Protein AF-A0AAV6HCG3-F1 (afdb_monomer_lite)

Sequence (173 aa):
MLRCLIKDFETRPSVTHLLEHPFIKQAHGHDSSLRKQLSALIKEQQEHGCRRRTRHERINTRKTLIIESSPDDDLVNLEVLDEETIISHLQRRYGELQIYTYVGDILIALNPFQSLSIYSPQFSKLYHGVKRSENPPHIFATADAAYQSMVTFSKDQQFATQRAPALRCFNIG

pLDDT: mean 76.08, std 17.39, range [25.62, 93.25]

Foldseek 3Di:
DPLCPDLDPVSHDDPVVVCVDPVNVVCPPCVVVVVVVVVVVLVVVLCVLCVPDDDDDPPPVVVLPDFAFDCLQELVSDPDNDPVVVVVSCNVCLVVVNQWGHYPLDIGGDDNSDDDPCPDPVNLVVLAPDAPRRGHGDVSVVVNVQVCCCVVVVDDDDDRDDDDDPPPPPPPD

InterPro domains:
  IPR001609 Myosin head, motor domain-like [PF00063] (73-158)
  IPR001609 Myosin head, motor domain-like [PS51456] (70-173)
  IPR027417 P-loop containing nucleoside triphosphate hydrolase [SSF52540] (67-159)
  IPR036961 Kinesin motor domain superfamily [G3DSA:3.40.850.10] (68-162)
  IPR052409 Myosin-III family with kinase activity [PTHR46256] (3-158)

Secondary structure (DSSP, 8-state):
--GGG---GGGPPPHHHHHTSHHHHTTTT-HHHHHHHHHHHHHHHHHHHTTT--S-----TTGGG-----GGGBGGG-S---HHHHHHHHHHHHHTT--EEEETTEEEE---SS--GGG-HHHHHTTTT--TTTS-S-HHHHHHHHHHHHHHH---------PPP--------

Structure (mmCIF, N/CA/C/O backbone):
data_AF-A0AAV6HCG3-F1
#
_entry.id   AF-A0AAV6HCG3-F1
#
loop_
_atom_site.group_PDB
_atom_site.id
_atom_site.type_symbol
_atom_site.label_atom_id
_atom_site.label_alt_id
_atom_site.label_comp_id
_atom_site.label_asym_id
_atom_site.label_entity_id
_atom_site.label_seq_id
_atom_site.pdbx_PDB_ins_code
_atom_site.Cartn_x
_atom_site.Cartn_y
_atom_site.Cartn_z
_atom_site.occupancy
_atom_site.B_iso_or_equiv
_atom_site.auth_seq_id
_atom_site.auth_comp_id
_atom_site.auth_asym_id
_atom_site.auth_atom_id
_atom_site.pdbx_PDB_model_num
ATOM 1 N N . MET A 1 1 ? 5.141 -12.214 29.496 1.00 44.12 1 MET A N 1
ATOM 2 C CA . MET A 1 1 ? 3.685 -12.309 29.266 1.00 44.12 1 MET A CA 1
ATOM 3 C C . MET A 1 1 ? 3.312 -11.493 28.022 1.00 44.12 1 MET A C 1
ATOM 5 O O . MET A 1 1 ? 2.753 -10.430 28.194 1.00 44.12 1 MET A O 1
ATOM 9 N N . LEU A 1 2 ? 3.705 -11.931 26.806 1.00 51.41 2 LEU A N 1
ATOM 10 C CA . LEU A 1 2 ? 3.302 -11.381 25.480 1.00 51.41 2 LEU A CA 1
ATOM 11 C C . LEU A 1 2 ? 4.000 -12.145 24.316 1.00 51.41 2 LEU A C 1
ATOM 13 O O . LEU A 1 2 ? 4.463 -11.558 23.345 1.00 51.41 2 LEU A O 1
ATOM 17 N N . ARG A 1 3 ? 4.106 -13.483 24.393 1.00 53.34 3 ARG A N 1
ATOM 18 C CA . ARG A 1 3 ? 4.794 -14.301 23.360 1.00 53.34 3 ARG A CA 1
ATOM 19 C C . ARG A 1 3 ? 3.981 -14.488 22.062 1.00 53.34 3 ARG A C 1
ATOM 21 O O . ARG A 1 3 ? 4.417 -15.184 21.159 1.00 53.34 3 ARG A O 1
ATOM 28 N N . CYS A 1 4 ? 2.805 -13.871 21.952 1.00 52.16 4 CYS A N 1
ATOM 29 C CA . CYS A 1 4 ? 1.914 -14.017 20.792 1.00 52.16 4 CYS A CA 1
ATOM 30 C C . CYS A 1 4 ? 2.263 -13.074 19.628 1.00 52.16 4 CYS A C 1
ATOM 32 O O . CYS A 1 4 ? 1.714 -13.214 18.540 1.00 52.16 4 CYS A O 1
ATOM 34 N N . LEU A 1 5 ? 3.143 -12.097 19.865 1.00 56.88 5 LEU A N 1
ATOM 35 C CA . LEU A 1 5 ? 3.562 -11.081 18.895 1.00 56.88 5 LEU A CA 1
ATOM 36 C C . LEU A 1 5 ? 5.048 -11.233 18.548 1.00 56.88 5 LEU A C 1
ATOM 38 O O . LEU A 1 5 ? 5.761 -10.245 18.387 1.00 56.88 5 LEU A O 1
ATOM 42 N N . ILE A 1 6 ? 5.536 -12.473 18.493 1.00 62.53 6 ILE A N 1
ATOM 43 C CA . ILE A 1 6 ? 6.902 -12.735 18.049 1.00 62.53 6 ILE A CA 1
ATOM 44 C C . ILE A 1 6 ? 6.955 -12.512 16.532 1.00 62.53 6 ILE A C 1
ATOM 46 O O . ILE A 1 6 ? 6.180 -13.108 15.783 1.00 62.53 6 ILE A O 1
ATOM 50 N N . LYS A 1 7 ? 7.816 -11.577 16.111 1.00 56.16 7 LYS A N 1
ATOM 51 C CA . LYS A 1 7 ? 7.990 -11.161 14.710 1.00 56.16 7 LYS A CA 1
ATOM 52 C C . LYS A 1 7 ? 8.806 -12.180 13.905 1.00 56.16 7 LYS A C 1
ATOM 54 O O . LYS A 1 7 ? 8.625 -12.267 12.695 1.00 56.16 7 LYS A O 1
ATOM 59 N N . ASP A 1 8 ? 9.658 -12.949 14.580 1.00 65.69 8 ASP A N 1
ATOM 60 C CA . ASP A 1 8 ? 10.428 -14.032 13.975 1.00 65.69 8 ASP A CA 1
ATOM 61 C C . ASP A 1 8 ? 9.515 -15.200 13.601 1.00 65.69 8 ASP A C 1
ATOM 63 O O . ASP A 1 8 ? 8.837 -15.785 14.449 1.00 65.69 8 ASP A O 1
ATOM 67 N N . PHE A 1 9 ? 9.509 -15.544 12.313 1.00 64.19 9 PHE A N 1
ATOM 68 C CA . PHE A 1 9 ? 8.673 -16.613 11.769 1.00 64.19 9 PHE A CA 1
ATOM 69 C C . PHE A 1 9 ? 9.016 -17.981 12.366 1.00 64.19 9 PHE A C 1
ATOM 71 O O . PHE A 1 9 ? 8.107 -18.727 12.719 1.00 64.19 9 PHE A O 1
ATOM 78 N N . GLU A 1 10 ? 10.305 -18.263 12.562 1.00 72.38 10 GLU A N 1
ATOM 79 C CA . GLU A 1 10 ? 10.805 -19.537 13.101 1.00 72.38 10 GLU A CA 1
ATOM 80 C C . GLU A 1 10 ? 10.391 -19.789 14.556 1.00 72.38 10 GLU A C 1
ATOM 82 O O . GLU A 1 10 ? 10.278 -20.926 15.003 1.00 72.38 10 GLU A O 1
ATOM 87 N N . THR A 1 11 ? 10.142 -18.725 15.322 1.00 74.06 11 THR A N 1
ATOM 88 C CA . THR A 1 11 ? 9.780 -18.822 16.746 1.00 74.06 11 THR A CA 1
ATOM 89 C C . THR A 1 11 ? 8.303 -18.519 16.993 1.00 74.06 11 THR A C 1
ATOM 91 O O . THR A 1 11 ? 7.859 -18.423 18.144 1.00 74.06 11 THR A O 1
ATOM 94 N N . ARG A 1 12 ? 7.515 -18.383 15.919 1.00 74.38 12 ARG A N 1
ATOM 95 C CA . ARG A 1 12 ? 6.091 -18.083 16.000 1.00 74.38 12 ARG A CA 1
ATOM 96 C C . ARG A 1 12 ? 5.315 -19.325 16.468 1.00 74.38 12 ARG A C 1
ATOM 98 O O . ARG A 1 12 ? 5.383 -20.367 15.821 1.00 74.38 12 ARG A O 1
ATOM 105 N N . PRO A 1 13 ? 4.541 -19.238 17.564 1.00 76.12 13 PRO A N 1
ATOM 106 C CA . PRO A 1 13 ? 3.757 -20.369 18.053 1.00 76.12 13 PRO A CA 1
ATOM 107 C C . PRO A 1 13 ? 2.668 -20.782 17.053 1.00 76.12 13 PRO A C 1
ATOM 109 O O . PRO A 1 13 ? 2.080 -19.939 16.369 1.00 76.12 13 PRO A O 1
ATOM 112 N N . SER A 1 14 ? 2.373 -22.084 17.000 1.00 80.38 14 SER A N 1
ATOM 113 C CA . SER A 1 14 ? 1.303 -22.640 16.166 1.00 80.38 14 SER A CA 1
ATOM 114 C C . SER A 1 14 ? -0.080 -22.130 16.593 1.00 80.38 14 SER A C 1
ATOM 116 O O . SER A 1 14 ? -0.286 -21.706 17.732 1.00 80.38 14 SER A O 1
ATOM 118 N N . VAL A 1 15 ? -1.067 -22.215 15.691 1.00 80.31 15 VAL A N 1
ATOM 119 C CA . VAL A 1 15 ? -2.457 -21.803 15.976 1.00 80.31 15 VAL A CA 1
ATOM 120 C C . VAL A 1 15 ? -3.028 -22.555 17.180 1.00 80.31 15 VAL A C 1
ATOM 122 O O . VAL A 1 15 ? -3.677 -21.945 18.025 1.00 80.31 15 VAL A O 1
ATOM 125 N N . THR A 1 16 ? -2.738 -2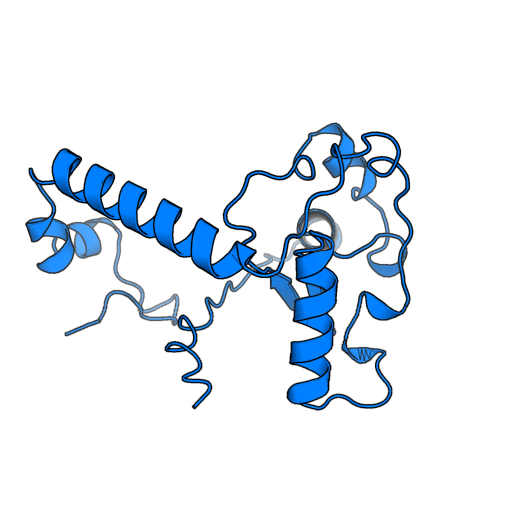3.853 17.304 1.00 83.69 16 THR A N 1
ATOM 126 C CA . THR A 1 16 ? -3.161 -24.667 18.453 1.00 83.69 16 THR A CA 1
ATOM 127 C C . THR A 1 16 ? -2.590 -24.131 19.765 1.00 83.69 16 THR A C 1
ATOM 129 O O . THR A 1 16 ? -3.331 -23.940 20.724 1.00 83.69 16 THR A O 1
ATOM 132 N N . HIS A 1 17 ? -1.307 -23.769 19.779 1.00 82.75 17 HIS A N 1
ATOM 133 C CA . HIS A 1 17 ? -0.657 -23.170 20.942 1.00 82.75 17 HIS A CA 1
ATOM 134 C C . HIS A 1 17 ? -1.204 -21.765 21.263 1.00 82.75 17 HIS A C 1
ATOM 136 O O . HIS A 1 17 ? -1.305 -21.371 22.424 1.00 82.75 17 HIS A O 1
ATOM 142 N N . LEU A 1 18 ? -1.602 -21.001 20.241 1.00 80.69 18 LEU A N 1
ATOM 143 C CA . LEU A 1 18 ? -2.194 -19.672 20.411 1.00 80.69 18 LEU A CA 1
ATOM 144 C C . LEU A 1 18 ? -3.580 -19.737 21.072 1.00 80.69 18 LEU A C 1
ATOM 146 O O . LEU A 1 18 ? -3.892 -18.911 21.929 1.00 80.69 18 LEU A O 1
ATOM 150 N N . LEU A 1 19 ? -4.394 -20.727 20.694 1.00 81.62 19 LEU A N 1
ATOM 151 C CA . LEU A 1 19 ? -5.716 -20.968 21.283 1.00 81.62 19 LEU A CA 1
ATOM 152 C C . LEU A 1 19 ? -5.625 -21.388 22.754 1.00 81.62 19 LEU A C 1
ATOM 154 O O . LEU A 1 19 ? -6.537 -21.128 23.535 1.00 81.62 19 LEU A O 1
ATOM 158 N N . GLU A 1 20 ? -4.509 -21.991 23.160 1.00 82.38 20 GLU A N 1
ATOM 159 C CA . GLU A 1 20 ? -4.267 -22.350 24.554 1.00 82.38 20 GLU A CA 1
ATOM 160 C C . GLU A 1 20 ? -3.886 -21.162 25.443 1.00 82.38 20 GLU A C 1
ATOM 162 O O . GLU A 1 20 ? -3.935 -21.287 26.672 1.00 82.38 20 GLU A O 1
ATOM 167 N N . HIS A 1 21 ? -3.541 -20.018 24.846 1.00 82.69 21 HIS A N 1
ATOM 168 C CA . HIS A 1 21 ? -3.050 -18.854 25.566 1.00 82.69 21 HIS A CA 1
ATOM 169 C C . HIS A 1 21 ? -4.140 -18.250 26.479 1.00 82.69 21 HIS A C 1
ATOM 171 O O . HIS A 1 21 ? -5.271 -18.048 26.025 1.00 82.69 21 HIS A O 1
ATOM 177 N N . PRO A 1 22 ? -3.815 -17.862 27.732 1.00 82.12 22 PRO A N 1
ATOM 178 C CA . PRO A 1 22 ? -4.789 -17.352 28.706 1.00 82.12 22 PRO A CA 1
ATOM 179 C C . PRO A 1 22 ? -5.662 -16.202 28.188 1.00 82.12 22 PRO A C 1
ATOM 181 O O . PRO A 1 22 ? -6.861 -16.175 28.437 1.00 82.12 22 PRO A O 1
ATOM 184 N N . PHE A 1 23 ? -5.070 -15.290 27.410 1.00 83.31 23 PHE A N 1
ATOM 185 C CA . PHE A 1 23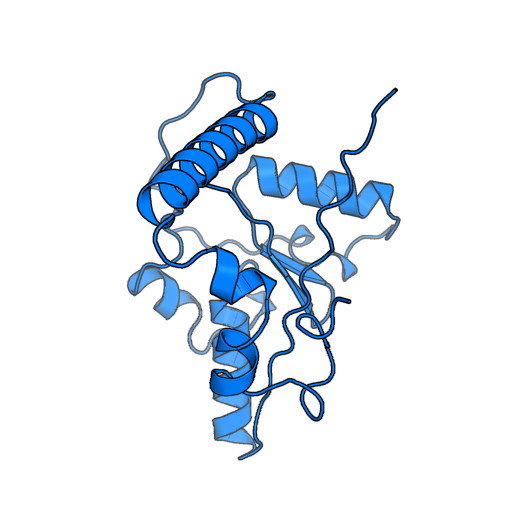 ? -5.788 -14.170 26.789 1.00 83.31 23 PHE A CA 1
ATOM 186 C C . PHE A 1 23 ? -6.891 -14.622 25.816 1.00 83.31 23 PHE A C 1
ATOM 188 O O . PHE A 1 23 ? -7.981 -14.062 25.828 1.00 83.31 23 PHE A O 1
ATOM 195 N N . ILE A 1 24 ? -6.624 -15.635 24.982 1.00 81.94 24 ILE A N 1
ATOM 196 C CA . ILE A 1 24 ? -7.599 -16.138 24.003 1.00 81.94 24 ILE A CA 1
ATOM 197 C C . ILE A 1 24 ? -8.639 -17.015 24.701 1.00 81.94 24 ILE A C 1
ATOM 199 O O . ILE A 1 24 ? -9.831 -16.873 24.443 1.00 81.94 24 ILE A O 1
ATOM 203 N N . LYS A 1 25 ? -8.211 -17.847 25.661 1.00 82.62 25 LYS A N 1
ATOM 204 C CA . LYS A 1 25 ? -9.125 -18.652 26.481 1.00 82.62 25 LYS A CA 1
ATOM 205 C C . LYS A 1 25 ? -10.144 -17.808 27.241 1.00 82.62 25 LYS A C 1
ATOM 207 O O . LYS A 1 25 ? -11.297 -18.210 27.336 1.00 82.62 25 LYS A O 1
ATOM 212 N N . GLN A 1 26 ? -9.747 -16.636 27.735 1.00 83.44 26 GLN A N 1
ATOM 213 C CA . GLN A 1 26 ? -10.647 -15.715 28.433 1.00 83.44 26 GLN A CA 1
ATOM 214 C C . GLN A 1 26 ? -11.749 -15.143 27.525 1.00 83.44 26 GLN A C 1
ATOM 216 O O . GLN A 1 26 ? -12.786 -14.722 28.026 1.00 83.44 26 GLN A O 1
ATOM 221 N N . ALA A 1 27 ? -11.555 -15.118 26.205 1.00 78.38 27 ALA A N 1
ATOM 222 C CA . ALA A 1 27 ? -12.555 -14.594 25.279 1.00 78.38 27 ALA A CA 1
ATOM 223 C C . ALA A 1 27 ? -13.715 -15.576 25.014 1.00 78.38 27 ALA A C 1
ATOM 225 O O . ALA A 1 27 ? -14.784 -15.135 24.585 1.00 78.38 27 ALA A O 1
ATOM 226 N N . HIS A 1 28 ? -13.535 -16.877 25.285 1.00 78.38 28 HIS A N 1
ATOM 227 C CA . HIS A 1 28 ? -14.563 -17.894 25.049 1.00 78.38 28 HIS A CA 1
ATOM 228 C C . HIS A 1 28 ? -15.843 -17.602 25.844 1.00 78.38 28 HIS A C 1
ATOM 230 O O . HIS A 1 28 ? -15.823 -17.528 27.069 1.00 78.38 28 HIS A O 1
ATOM 236 N N . GLY A 1 29 ? -16.972 -17.461 25.139 1.00 81.94 29 GLY A N 1
ATOM 237 C CA . GLY A 1 29 ? -18.285 -17.206 25.744 1.00 81.94 29 GLY A CA 1
ATOM 238 C C . GLY A 1 29 ? -18.622 -15.720 25.913 1.00 81.94 29 GLY A C 1
ATOM 239 O O . GLY A 1 29 ? -19.777 -15.379 26.164 1.00 81.94 29 GLY A O 1
ATOM 240 N N . HIS A 1 30 ? -17.656 -14.823 25.697 1.00 85.19 30 HIS A N 1
ATOM 241 C CA . HIS A 1 30 ? -17.862 -13.372 25.687 1.00 85.19 30 HIS A CA 1
ATOM 242 C C . HIS A 1 30 ? -17.881 -12.779 24.272 1.00 85.19 30 HIS A C 1
ATOM 244 O O . HIS A 1 30 ? -17.928 -11.558 24.119 1.00 85.19 30 HIS A O 1
ATOM 250 N N . ASP A 1 31 ? -17.891 -13.618 23.233 1.00 85.00 31 ASP A N 1
ATOM 251 C CA . ASP A 1 31 ? -17.793 -13.222 21.827 1.00 85.00 31 ASP A CA 1
ATOM 252 C C . ASP A 1 31 ? -18.794 -12.132 21.432 1.00 85.00 31 ASP A C 1
ATOM 254 O O . ASP A 1 31 ? -18.439 -11.172 20.751 1.00 85.00 31 ASP A O 1
ATOM 258 N N . SER A 1 32 ? -20.048 -12.247 21.871 1.00 85.88 32 SER A N 1
ATOM 259 C CA . SER A 1 32 ? -21.108 -11.285 21.550 1.00 85.88 32 SER A CA 1
ATOM 260 C C . SER A 1 32 ? -20.880 -9.924 22.217 1.00 85.88 32 SER A C 1
ATOM 262 O O . SER A 1 32 ? -21.006 -8.887 21.560 1.00 85.88 32 SER A O 1
ATOM 264 N N . SER A 1 33 ? -20.485 -9.915 23.494 1.00 88.12 33 SER A N 1
ATOM 265 C CA . SER A 1 33 ? -20.162 -8.692 24.236 1.00 88.12 33 SER A CA 1
ATOM 266 C C . SER A 1 33 ? -18.912 -8.018 23.674 1.00 88.12 33 SER A C 1
ATOM 268 O O . SER A 1 33 ? -18.935 -6.823 23.385 1.00 88.12 33 SER A O 1
ATOM 270 N N . LEU A 1 34 ? -17.851 -8.793 23.426 1.00 87.75 34 LEU A N 1
ATOM 271 C CA . LEU A 1 34 ? -16.594 -8.301 22.864 1.00 87.75 34 LEU A CA 1
ATOM 272 C C . LEU A 1 34 ? -16.787 -7.750 21.449 1.00 87.75 34 LEU A C 1
ATOM 274 O O . LEU A 1 34 ? -16.271 -6.680 21.141 1.00 87.75 34 LEU A O 1
ATOM 278 N N . ARG A 1 35 ? -17.586 -8.411 20.600 1.00 87.38 35 ARG A N 1
ATOM 279 C CA . ARG A 1 35 ? -17.959 -7.887 19.273 1.00 87.38 35 ARG A CA 1
ATOM 280 C C . ARG A 1 35 ? -18.699 -6.559 19.382 1.00 87.38 35 ARG A C 1
ATOM 282 O O . ARG A 1 35 ? -18.402 -5.641 18.621 1.00 87.38 35 ARG A O 1
ATOM 289 N N . LYS A 1 36 ? -19.633 -6.435 20.331 1.00 90.50 36 LYS A N 1
ATOM 290 C CA . LYS A 1 36 ? -20.376 -5.189 20.559 1.00 90.50 36 LYS A CA 1
ATOM 291 C C . LYS A 1 36 ? -19.448 -4.070 21.038 1.00 90.50 36 LYS A C 1
ATOM 293 O O . LYS A 1 36 ? -19.489 -2.981 20.470 1.00 90.50 36 LYS A O 1
ATOM 298 N N . GLN A 1 37 ? -18.571 -4.341 22.003 1.00 91.19 37 GLN A N 1
ATOM 299 C CA . GLN A 1 37 ? -17.574 -3.378 22.485 1.00 91.19 37 GLN A CA 1
ATOM 300 C C . GLN A 1 37 ? -16.599 -2.963 21.378 1.00 91.19 37 GLN A C 1
ATOM 302 O O . GLN A 1 37 ? -16.385 -1.773 21.168 1.00 91.19 37 GLN A O 1
ATOM 307 N N . LEU A 1 38 ? -16.081 -3.922 20.606 1.00 87.38 38 LEU A N 1
ATOM 308 C CA . LEU A 1 38 ? -15.208 -3.647 19.467 1.00 87.38 38 LEU A CA 1
ATOM 309 C C . LEU A 1 38 ? -15.921 -2.784 18.419 1.00 87.38 38 LEU A C 1
ATOM 311 O O . LEU A 1 38 ? -15.339 -1.831 17.916 1.00 87.38 38 LEU A O 1
ATOM 315 N N . SER A 1 39 ? -17.193 -3.071 18.125 1.00 87.25 39 SER A N 1
ATOM 316 C CA . SER A 1 39 ? -17.980 -2.265 17.186 1.00 87.25 39 SER A CA 1
ATOM 317 C C . SER A 1 39 ? -18.186 -0.824 17.664 1.00 87.25 39 SER A C 1
ATOM 319 O O . SER A 1 39 ? -18.178 0.088 16.842 1.00 87.25 39 SER A O 1
ATOM 321 N N . ALA A 1 40 ? -18.334 -0.607 18.975 1.00 88.12 40 ALA A N 1
ATOM 322 C CA . ALA A 1 40 ? -18.442 0.729 19.554 1.00 88.12 40 ALA A CA 1
ATOM 323 C C . ALA A 1 40 ? -17.112 1.491 19.449 1.00 88.12 40 ALA A C 1
ATOM 325 O O . ALA A 1 40 ? -17.103 2.616 18.962 1.00 88.12 40 ALA A O 1
ATOM 326 N N . LEU A 1 41 ? -15.991 0.845 19.790 1.00 86.25 41 LEU A N 1
ATOM 327 C CA . LEU A 1 41 ? -14.651 1.432 19.661 1.00 86.25 41 LEU A CA 1
ATOM 328 C C . LEU A 1 41 ? -14.296 1.763 18.206 1.00 86.25 41 LEU A C 1
ATOM 330 O O . LEU A 1 41 ? -13.707 2.804 17.936 1.00 86.25 41 LEU A O 1
ATOM 334 N N . ILE A 1 42 ? -14.677 0.907 17.251 1.00 82.81 42 ILE A N 1
ATOM 335 C CA . ILE A 1 42 ? -14.476 1.182 15.821 1.00 82.81 42 ILE A CA 1
ATOM 336 C C . ILE A 1 42 ? -15.254 2.436 15.400 1.00 82.81 42 ILE A C 1
ATOM 338 O O . ILE A 1 42 ? -14.703 3.269 14.684 1.00 82.81 42 ILE A O 1
ATOM 342 N N . LYS A 1 43 ? -16.507 2.593 15.850 1.00 81.56 43 LYS A N 1
ATOM 343 C CA . LYS A 1 43 ? -17.315 3.789 15.555 1.00 81.56 43 LYS A CA 1
ATOM 344 C C . LYS A 1 43 ? -16.699 5.055 16.148 1.00 81.56 43 LYS A C 1
ATOM 346 O O . LYS A 1 43 ? -16.586 6.055 15.453 1.00 81.56 43 LYS A O 1
ATOM 351 N N . GLU A 1 44 ? -16.240 4.992 17.392 1.00 82.12 44 GLU A N 1
ATOM 352 C CA . GLU A 1 44 ? -15.558 6.109 18.051 1.00 82.12 44 GLU A CA 1
ATOM 353 C C . GLU A 1 44 ? -14.279 6.506 17.292 1.00 82.12 44 GLU A C 1
ATOM 355 O O . GLU A 1 44 ? -14.081 7.670 16.945 1.00 82.12 44 GLU A O 1
ATOM 360 N N . GLN A 1 45 ? -13.437 5.535 16.924 1.00 71.12 45 GLN A N 1
ATOM 361 C CA . GLN A 1 45 ? -12.233 5.807 16.131 1.00 71.12 45 GLN A CA 1
ATOM 362 C C . GLN A 1 45 ? -12.548 6.400 14.751 1.00 71.12 45 GLN A C 1
ATOM 364 O O . GLN A 1 45 ? -11.803 7.260 14.277 1.00 71.12 45 GLN A O 1
ATOM 369 N N . GLN A 1 46 ? -13.652 5.989 14.119 1.00 68.44 46 GLN A N 1
ATOM 370 C CA . GLN A 1 46 ? -14.126 6.595 12.873 1.00 68.44 46 GLN A CA 1
ATOM 371 C C . GLN A 1 46 ? -14.514 8.067 13.069 1.00 68.44 46 GLN A C 1
ATOM 373 O O . GLN A 1 46 ? -14.190 8.886 12.214 1.00 68.44 46 GLN A O 1
ATOM 378 N N . GLU A 1 47 ? -15.146 8.436 14.185 1.00 63.03 47 GLU A N 1
ATOM 379 C CA . GLU A 1 47 ? -15.488 9.832 14.492 1.00 63.03 47 GLU A CA 1
ATOM 380 C C . GLU A 1 47 ? -14.236 10.688 14.751 1.00 63.03 47 GLU A C 1
ATOM 382 O O . GLU A 1 47 ? -14.113 11.794 14.217 1.00 63.03 47 GLU A O 1
ATOM 387 N N . HIS A 1 48 ? -13.257 10.159 15.491 1.00 58.94 48 HIS A N 1
ATOM 388 C CA . HIS A 1 48 ? -12.003 10.862 15.785 1.00 58.94 48 HIS A CA 1
ATOM 389 C C . HIS A 1 48 ? -11.074 10.996 14.569 1.00 58.94 48 HIS A C 1
ATOM 391 O O . HIS A 1 48 ? -10.485 12.060 14.375 1.00 58.94 48 HIS A O 1
ATOM 397 N N . GLY A 1 49 ? -10.987 9.979 13.705 1.00 54.59 49 GLY A N 1
ATOM 398 C CA . GLY A 1 49 ? -10.242 10.050 12.439 1.00 54.59 49 GLY A CA 1
ATOM 399 C C . GLY A 1 49 ? -10.890 10.958 11.382 1.00 54.59 49 GLY A C 1
ATOM 400 O O . GLY A 1 49 ? -10.251 11.307 10.391 1.00 54.59 49 GLY A O 1
ATOM 401 N N . CYS A 1 50 ? -12.149 11.365 11.589 1.00 44.56 50 CYS A N 1
ATOM 402 C CA . CYS A 1 50 ? -12.963 12.123 10.634 1.00 44.56 50 CYS A CA 1
ATOM 403 C C . CYS A 1 50 ? -13.148 13.611 11.009 1.00 44.56 50 CYS A C 1
ATOM 405 O O . CYS A 1 50 ? -13.776 14.364 10.264 1.00 44.56 50 CYS A O 1
ATOM 407 N N . ARG A 1 51 ? -12.564 14.095 12.117 1.00 45.47 51 ARG A N 1
ATOM 408 C CA . ARG A 1 51 ? -12.798 15.456 12.658 1.00 45.47 51 ARG A CA 1
ATOM 409 C C . ARG A 1 51 ? -12.407 16.650 11.762 1.00 45.47 51 ARG A C 1
ATOM 411 O O . ARG A 1 51 ? -12.658 17.786 12.148 1.00 45.47 51 ARG A O 1
ATOM 418 N N . ARG A 1 52 ? -11.870 16.438 10.554 1.00 44.97 52 ARG A N 1
ATOM 419 C CA . ARG A 1 52 ? -11.649 17.497 9.542 1.00 44.97 52 ARG A CA 1
ATOM 420 C C . ARG A 1 52 ? -12.480 17.347 8.264 1.00 44.97 52 ARG A C 1
ATOM 422 O O . ARG A 1 52 ? -12.177 17.999 7.271 1.00 44.97 52 ARG A O 1
ATOM 429 N N . ARG A 1 53 ? -13.525 16.517 8.244 1.00 47.38 53 ARG A N 1
ATOM 430 C CA . ARG A 1 53 ? -14.394 16.407 7.065 1.00 47.38 53 ARG A CA 1
ATOM 431 C C . ARG A 1 53 ? -15.561 17.378 7.173 1.00 47.38 53 ARG A C 1
ATOM 433 O O . ARG A 1 53 ? -16.686 17.009 7.503 1.00 47.38 53 ARG A O 1
ATOM 440 N N . THR A 1 54 ? -15.305 18.641 6.839 1.00 37.03 54 THR A N 1
ATOM 441 C CA . THR A 1 54 ? -16.370 19.442 6.237 1.00 37.03 54 THR A CA 1
ATOM 442 C C . THR A 1 54 ? -16.870 18.659 5.025 1.00 37.03 54 THR A C 1
ATOM 444 O O . THR A 1 54 ? -16.099 18.395 4.108 1.00 37.03 54 THR A O 1
ATOM 447 N N . ARG A 1 55 ? -18.125 18.201 5.105 1.00 49.19 55 ARG A N 1
ATOM 448 C CA . ARG A 1 55 ? -19.146 18.194 4.045 1.00 49.19 55 ARG A CA 1
ATOM 449 C C . ARG A 1 55 ? -18.583 18.484 2.639 1.00 49.19 55 ARG A C 1
ATOM 451 O O . ARG A 1 55 ? -17.944 19.514 2.485 1.00 49.19 55 ARG A O 1
ATOM 458 N N . HIS A 1 56 ? -18.947 17.637 1.666 1.00 42.38 56 HIS A N 1
ATOM 459 C CA . HIS A 1 56 ? -18.552 17.541 0.237 1.00 42.38 56 HIS A CA 1
ATOM 460 C C . HIS A 1 56 ? -17.611 16.336 0.023 1.00 42.38 56 HIS A C 1
ATOM 462 O O . HIS A 1 56 ? -16.612 16.201 0.706 1.00 42.38 56 HIS A O 1
ATOM 468 N N . GLU A 1 57 ? -17.878 15.356 -0.835 1.00 42.53 57 GLU A N 1
ATOM 469 C CA . GLU A 1 57 ? -18.827 15.242 -1.937 1.00 42.53 57 GLU A CA 1
ATOM 470 C C . GLU A 1 57 ? -19.109 13.746 -2.163 1.00 42.53 57 GLU A C 1
ATOM 472 O O . GLU A 1 57 ? -18.351 12.878 -1.724 1.00 42.53 57 GLU A O 1
ATOM 477 N N . ARG A 1 58 ? -20.222 13.429 -2.829 1.00 40.34 58 ARG A N 1
ATOM 478 C CA . ARG A 1 58 ? -20.519 12.072 -3.307 1.00 40.34 58 ARG A CA 1
ATOM 479 C C . ARG A 1 58 ? -19.275 11.552 -4.022 1.00 40.34 58 ARG A C 1
ATOM 481 O O . ARG A 1 58 ? -18.747 12.264 -4.870 1.00 40.34 58 ARG A O 1
ATOM 488 N N . ILE A 1 59 ? -18.830 10.342 -3.684 1.00 48.97 59 ILE A N 1
ATOM 489 C CA . ILE A 1 59 ? -17.737 9.659 -4.382 1.00 48.97 59 ILE A CA 1
ATOM 490 C C . ILE A 1 59 ? -18.019 9.783 -5.881 1.00 48.97 59 ILE A C 1
ATOM 492 O O . ILE A 1 59 ? -18.979 9.201 -6.391 1.00 48.97 59 ILE A O 1
ATOM 496 N N . ASN A 1 60 ? -17.243 10.624 -6.562 1.00 43.53 60 ASN A N 1
ATOM 497 C CA . ASN A 1 60 ? -17.383 10.837 -7.986 1.00 43.53 60 ASN A CA 1
ATOM 498 C C . ASN A 1 60 ? -16.806 9.593 -8.657 1.00 43.53 60 ASN A C 1
ATOM 500 O O . ASN A 1 60 ? -15.597 9.478 -8.854 1.00 43.53 60 ASN A O 1
ATOM 504 N N . THR A 1 61 ? -17.682 8.647 -8.979 1.00 42.97 61 THR A N 1
ATOM 505 C CA . THR A 1 61 ? -17.373 7.384 -9.664 1.00 42.97 61 THR A CA 1
ATOM 506 C C . THR A 1 61 ? -16.666 7.579 -11.010 1.00 42.97 61 THR A C 1
ATOM 508 O O . THR A 1 61 ? -16.197 6.607 -11.593 1.00 42.97 61 THR A O 1
ATOM 511 N N . ARG A 1 62 ? -16.536 8.821 -11.505 1.00 39.38 62 ARG A N 1
ATOM 512 C CA . ARG A 1 62 ? -15.771 9.155 -12.714 1.00 39.38 62 ARG A CA 1
ATOM 513 C C . ARG A 1 62 ? -14.260 9.261 -12.492 1.00 39.38 62 ARG A C 1
ATOM 515 O O . ARG A 1 62 ? -13.522 9.011 -13.434 1.00 39.38 62 ARG A O 1
ATOM 522 N N . LYS A 1 63 ? -13.778 9.564 -11.278 1.00 45.28 63 LYS A N 1
ATOM 523 C CA . LYS A 1 63 ? -12.326 9.548 -10.982 1.00 45.28 63 LYS A CA 1
ATOM 524 C C . LYS A 1 63 ? -11.777 8.137 -10.741 1.00 45.28 63 LYS A C 1
ATOM 526 O O . LYS A 1 63 ? -10.573 7.948 -10.748 1.00 45.28 63 LYS A O 1
ATOM 531 N N . THR A 1 64 ? -12.640 7.135 -10.569 1.00 47.69 64 THR A N 1
ATOM 532 C CA . THR A 1 64 ? -12.250 5.745 -10.263 1.00 47.69 64 THR A CA 1
ATOM 533 C C . THR A 1 64 ? -11.604 5.006 -11.448 1.00 47.69 64 THR A C 1
ATOM 535 O O . THR A 1 64 ? -11.092 3.909 -11.261 1.00 47.69 64 THR A O 1
ATOM 538 N N . LEU A 1 65 ? -11.609 5.586 -12.654 1.00 49.78 65 LEU A N 1
ATOM 539 C CA . LEU A 1 65 ? -11.044 4.966 -13.861 1.00 49.78 65 LEU A CA 1
ATOM 540 C C . LEU A 1 65 ? -9.817 5.692 -14.425 1.00 49.78 65 LEU A C 1
ATOM 542 O O . LEU A 1 65 ? -9.203 5.180 -15.355 1.00 49.78 65 LEU A O 1
ATOM 546 N N . ILE A 1 66 ? -9.456 6.858 -13.883 1.00 53.62 66 ILE A N 1
ATOM 547 C CA . ILE A 1 66 ? -8.241 7.562 -14.296 1.00 53.62 66 ILE A CA 1
ATOM 548 C C . ILE A 1 66 ? -7.149 7.174 -13.308 1.00 53.62 66 ILE A C 1
ATOM 550 O O . ILE A 1 66 ? -7.106 7.651 -12.175 1.00 53.62 66 ILE A O 1
ATOM 554 N N . ILE A 1 67 ? -6.324 6.231 -13.741 1.00 65.12 67 ILE A N 1
ATOM 555 C CA . ILE A 1 67 ? -5.115 5.814 -13.052 1.00 65.12 67 ILE A CA 1
ATOM 556 C C . ILE A 1 67 ? -4.002 6.726 -13.555 1.00 65.12 67 ILE A C 1
ATOM 558 O O . ILE A 1 67 ? -3.425 6.484 -14.607 1.00 65.12 67 ILE A O 1
ATOM 562 N N . GLU A 1 68 ? -3.756 7.811 -12.831 1.00 69.00 68 GLU A N 1
ATOM 563 C CA . GLU A 1 68 ? -2.621 8.692 -13.089 1.00 69.00 68 GLU A CA 1
ATOM 564 C C . GLU A 1 68 ? -1.623 8.530 -11.946 1.00 69.00 68 GLU A C 1
ATOM 566 O O . GLU A 1 68 ? -1.951 8.781 -10.785 1.00 69.00 68 GLU A O 1
ATOM 571 N N . SER A 1 69 ? -0.417 8.065 -12.274 1.00 75.31 69 SER A N 1
ATOM 572 C CA . SER A 1 69 ? 0.719 8.087 -11.357 1.00 75.31 69 SER A CA 1
ATOM 573 C C . SER A 1 69 ? 1.154 9.533 -11.120 1.00 75.31 69 SER A C 1
ATOM 575 O O . SER A 1 69 ? 1.353 10.290 -12.074 1.00 75.31 69 SER A O 1
ATOM 577 N N . SER A 1 70 ? 1.352 9.902 -9.863 1.00 78.81 70 SER A N 1
ATOM 578 C CA . SER A 1 70 ? 1.925 11.186 -9.462 1.00 78.81 70 SER A CA 1
ATOM 579 C C . SER A 1 70 ? 3.390 11.008 -9.040 1.00 78.81 70 SER A C 1
ATOM 581 O O . SER A 1 70 ? 3.747 9.955 -8.513 1.00 78.81 70 SER A O 1
ATOM 583 N N . PRO A 1 71 ? 4.269 12.008 -9.239 1.00 73.56 71 PRO A N 1
ATOM 584 C CA . PRO A 1 71 ? 5.660 11.926 -8.773 1.00 73.56 71 PRO A CA 1
ATOM 585 C C . PRO A 1 71 ? 5.754 11.756 -7.246 1.00 73.56 71 PRO A C 1
ATOM 587 O O . PRO A 1 71 ? 6.647 11.070 -6.748 1.00 73.56 71 PRO A O 1
ATOM 590 N N . ASP A 1 72 ? 4.764 12.301 -6.537 1.00 80.69 72 ASP A N 1
ATOM 591 C CA . ASP A 1 72 ? 4.551 12.223 -5.091 1.00 80.69 72 ASP A CA 1
ATOM 592 C C . ASP A 1 72 ? 4.139 10.820 -4.597 1.00 80.69 72 ASP A C 1
ATOM 594 O O . ASP A 1 72 ? 3.975 10.600 -3.400 1.00 80.69 72 ASP A O 1
ATOM 598 N N . ASP A 1 73 ? 3.912 9.844 -5.478 1.00 87.38 73 ASP A N 1
ATOM 599 C CA . ASP A 1 73 ? 3.469 8.508 -5.068 1.00 87.38 73 ASP A CA 1
ATOM 600 C C . ASP A 1 73 ? 4.542 7.690 -4.340 1.00 87.38 73 ASP A C 1
ATOM 602 O O . ASP A 1 73 ? 4.193 6.777 -3.580 1.00 87.38 73 ASP A O 1
ATOM 606 N N . ASP A 1 74 ? 5.818 8.024 -4.547 1.00 90.81 74 ASP A N 1
ATOM 607 C CA . ASP A 1 74 ? 6.959 7.422 -3.862 1.00 90.81 74 ASP A CA 1
ATOM 608 C C . ASP A 1 74 ? 7.696 8.463 -3.020 1.00 90.81 74 ASP A C 1
ATOM 610 O O . ASP A 1 74 ? 8.238 9.438 -3.540 1.00 90.81 74 ASP A O 1
ATOM 614 N N . LEU A 1 75 ? 7.739 8.240 -1.703 1.00 89.75 75 LEU A N 1
ATOM 615 C CA . LEU A 1 75 ? 8.362 9.177 -0.768 1.00 89.75 75 LEU A CA 1
ATOM 616 C C . LEU A 1 75 ? 9.866 9.339 -1.015 1.00 89.75 75 LEU A C 1
ATOM 618 O O . LEU A 1 75 ? 10.426 10.357 -0.625 1.00 89.75 75 LEU A O 1
ATOM 622 N N . VAL A 1 76 ? 10.527 8.380 -1.675 1.00 88.25 76 VAL A N 1
ATOM 623 C CA . VAL A 1 76 ? 11.966 8.492 -1.988 1.00 88.25 76 VAL A CA 1
ATOM 624 C C . VAL A 1 76 ? 12.274 9.546 -3.049 1.00 88.25 76 VAL A C 1
ATOM 626 O O . VAL A 1 76 ? 13.426 9.948 -3.174 1.00 88.25 76 VAL A O 1
ATOM 629 N N . ASN A 1 77 ? 11.265 10.003 -3.797 1.00 86.94 77 ASN A N 1
ATOM 630 C CA . ASN A 1 77 ? 11.422 11.063 -4.792 1.00 86.94 77 ASN A CA 1
ATOM 631 C C . ASN A 1 77 ? 11.348 12.470 -4.175 1.00 86.94 77 ASN A C 1
ATOM 633 O O . ASN A 1 77 ? 11.557 13.453 -4.884 1.00 86.94 77 ASN A O 1
ATOM 637 N N . LEU A 1 78 ? 11.022 12.586 -2.882 1.00 85.50 78 LEU A N 1
ATOM 638 C CA . LEU A 1 78 ? 10.958 13.870 -2.191 1.00 85.50 78 LEU A CA 1
ATOM 639 C C . LEU A 1 78 ? 12.367 14.431 -1.965 1.00 85.50 78 LEU A C 1
ATOM 641 O O . LEU A 1 78 ? 13.268 13.719 -1.528 1.00 85.50 78 LEU A O 1
ATOM 645 N N . GLU A 1 79 ? 12.540 15.734 -2.202 1.00 82.38 79 GLU A N 1
ATOM 646 C CA . GLU A 1 79 ? 13.820 16.430 -1.990 1.00 82.38 79 GLU A CA 1
ATOM 647 C C . GLU A 1 79 ? 14.265 16.404 -0.519 1.00 82.38 79 GLU A C 1
ATOM 649 O O . GLU A 1 79 ? 15.458 16.337 -0.223 1.00 82.38 79 GLU A O 1
ATOM 654 N N . VAL A 1 80 ? 13.299 16.447 0.406 1.00 83.69 80 VAL A N 1
ATOM 655 C CA . VAL A 1 80 ? 13.522 16.430 1.855 1.00 83.69 80 VAL A CA 1
ATOM 656 C C . VAL A 1 80 ? 12.724 15.284 2.469 1.00 83.69 80 VAL A C 1
ATOM 658 O O . VAL A 1 80 ? 11.495 15.309 2.492 1.00 83.69 80 VAL A O 1
ATOM 661 N N . LEU A 1 81 ? 13.434 14.284 2.994 1.00 83.62 81 LEU A N 1
ATOM 662 C CA . LEU A 1 81 ? 12.847 13.120 3.657 1.00 83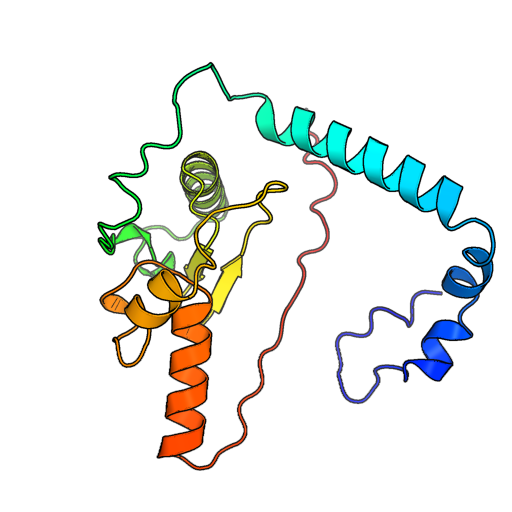.62 81 LEU A CA 1
ATOM 663 C C . LEU A 1 81 ? 12.970 13.247 5.183 1.00 83.62 81 LEU A C 1
ATOM 665 O O . LEU A 1 81 ? 13.727 12.520 5.822 1.00 83.62 81 LEU A O 1
ATOM 669 N N . ASP A 1 82 ? 12.242 14.210 5.748 1.00 88.19 82 ASP A N 1
ATOM 670 C CA . ASP A 1 82 ? 12.130 14.411 7.198 1.00 88.19 82 ASP A CA 1
ATOM 671 C C . ASP A 1 82 ? 10.835 13.796 7.760 1.00 88.19 82 ASP A C 1
ATOM 673 O O . ASP A 1 82 ? 9.852 13.635 7.030 1.00 88.19 82 ASP A O 1
ATOM 677 N N . GLU A 1 83 ? 10.813 13.474 9.058 1.00 87.56 83 GLU A N 1
ATOM 678 C CA . GLU A 1 83 ? 9.658 12.859 9.731 1.00 87.56 83 GLU A CA 1
ATOM 679 C C . GLU A 1 83 ? 8.388 13.707 9.558 1.00 87.56 83 GLU A C 1
ATOM 681 O O . GLU A 1 83 ? 7.345 13.191 9.148 1.00 87.56 83 GLU A O 1
ATOM 686 N N . GLU A 1 84 ? 8.492 15.023 9.753 1.00 88.25 84 GLU A N 1
ATOM 687 C CA . GLU A 1 84 ? 7.377 15.964 9.587 1.00 88.25 84 GLU A CA 1
ATOM 688 C C . GLU A 1 84 ? 6.871 16.012 8.135 1.00 88.25 84 GLU A C 1
ATOM 690 O O . GLU A 1 84 ? 5.665 16.084 7.861 1.00 88.25 84 GLU A O 1
ATOM 695 N N . THR A 1 85 ? 7.789 15.906 7.170 1.00 88.38 85 THR A N 1
ATOM 696 C CA . THR A 1 85 ? 7.450 15.892 5.740 1.00 88.38 85 THR A CA 1
ATOM 697 C C . THR A 1 85 ? 6.731 14.596 5.369 1.00 88.38 85 THR A C 1
ATOM 699 O O . THR A 1 85 ? 5.692 14.626 4.710 1.00 88.38 85 THR A O 1
ATOM 702 N N . ILE A 1 86 ? 7.211 13.451 5.860 1.00 90.00 86 ILE A N 1
ATOM 703 C CA . ILE A 1 86 ? 6.560 12.151 5.656 1.00 90.00 86 ILE A CA 1
ATOM 704 C C . ILE A 1 86 ? 5.155 12.154 6.267 1.00 90.00 86 ILE A C 1
ATOM 706 O O . ILE A 1 86 ? 4.193 11.747 5.610 1.00 90.00 86 ILE A O 1
ATOM 710 N N . ILE A 1 87 ? 5.012 12.627 7.508 1.00 90.00 87 ILE A N 1
ATOM 711 C CA . ILE A 1 87 ? 3.724 12.660 8.209 1.00 90.00 87 ILE A CA 1
ATOM 712 C C . ILE A 1 87 ? 2.735 13.561 7.470 1.00 90.00 87 ILE A C 1
ATOM 714 O O . ILE A 1 87 ? 1.618 13.125 7.183 1.00 90.00 87 ILE A O 1
ATOM 718 N N . SER A 1 88 ? 3.130 14.788 7.126 1.00 89.06 88 SER A N 1
ATOM 719 C CA . SER A 1 88 ? 2.259 15.728 6.409 1.00 89.06 88 SER A CA 1
ATOM 720 C C . SER A 1 88 ? 1.829 15.183 5.042 1.00 89.06 88 SER A C 1
ATOM 722 O O . SER A 1 88 ? 0.657 15.287 4.666 1.00 89.06 88 SER A O 1
ATOM 724 N N . HIS A 1 89 ? 2.734 14.505 4.333 1.00 89.88 89 HIS A N 1
ATOM 725 C CA . HIS A 1 89 ? 2.445 13.862 3.059 1.00 89.88 89 HIS A CA 1
ATOM 726 C C . HIS A 1 89 ? 1.440 12.707 3.198 1.00 89.88 89 HIS A C 1
ATOM 728 O O . HIS A 1 89 ? 0.435 12.646 2.481 1.00 89.88 89 HIS A O 1
ATOM 734 N N . LEU A 1 90 ? 1.662 11.811 4.164 1.00 90.44 90 LEU A N 1
ATOM 735 C CA . LEU A 1 90 ? 0.754 10.703 4.464 1.00 90.44 90 LEU A CA 1
ATOM 736 C C . LEU A 1 90 ? -0.625 11.198 4.924 1.00 90.44 90 LEU A C 1
ATOM 738 O O . LEU A 1 90 ? -1.639 10.638 4.511 1.00 90.44 90 LEU A O 1
ATOM 742 N N . GLN A 1 91 ? -0.686 12.267 5.721 1.00 87.94 91 GLN A N 1
ATOM 743 C CA . GLN A 1 91 ? -1.943 12.888 6.149 1.00 87.94 91 GLN A CA 1
ATOM 744 C C . GLN A 1 91 ? -2.729 13.473 4.971 1.00 87.94 91 GLN A C 1
ATOM 746 O O . GLN A 1 91 ? -3.942 13.263 4.886 1.00 87.94 91 GLN A O 1
ATOM 751 N N . ARG A 1 92 ? -2.055 14.169 4.045 1.00 86.94 92 ARG A N 1
ATOM 752 C CA . ARG A 1 92 ? -2.675 14.712 2.826 1.00 86.94 92 ARG A CA 1
ATOM 753 C C . ARG A 1 92 ? -3.276 13.598 1.968 1.00 86.94 92 ARG A C 1
ATOM 755 O O . ARG A 1 92 ? -4.470 13.634 1.676 1.00 86.94 92 ARG A O 1
ATOM 762 N N . ARG A 1 93 ? -2.484 12.566 1.655 1.00 89.25 93 ARG A N 1
ATOM 763 C CA . ARG A 1 93 ? -2.935 11.394 0.882 1.00 89.25 93 ARG A CA 1
ATOM 764 C C . ARG A 1 93 ? -4.098 10.667 1.552 1.00 89.25 93 ARG A C 1
ATOM 766 O O . ARG A 1 93 ? -5.092 10.347 0.902 1.00 89.25 93 ARG A O 1
ATOM 773 N N . TYR A 1 94 ? -4.026 10.475 2.869 1.00 86.94 94 TYR A N 1
ATOM 774 C CA . TYR A 1 94 ? -5.117 9.881 3.640 1.00 86.94 94 TYR A CA 1
ATOM 775 C C . TYR A 1 94 ? -6.408 10.715 3.564 1.00 86.94 94 TYR A C 1
ATOM 777 O O . TYR A 1 94 ? -7.505 10.160 3.451 1.00 86.94 94 TYR A O 1
ATOM 785 N N . GLY A 1 95 ? -6.288 12.048 3.570 1.00 81.00 95 GLY A N 1
ATOM 786 C CA . GLY A 1 95 ? -7.399 12.976 3.345 1.00 81.00 95 GLY A CA 1
ATOM 787 C C . GLY A 1 95 ? -8.098 12.760 2.000 1.00 81.00 95 GLY A C 1
ATOM 788 O O . GLY A 1 95 ? -9.326 12.820 1.934 1.00 81.00 95 GLY A O 1
ATOM 789 N N . GLU A 1 96 ? -7.333 12.411 0.967 1.00 83.75 96 GLU A N 1
ATOM 790 C CA . GLU A 1 96 ? -7.799 12.096 -0.391 1.00 83.75 96 GLU A CA 1
ATOM 791 C C . GLU A 1 96 ? -8.206 10.620 -0.587 1.00 83.75 96 GLU A C 1
ATOM 793 O O . GLU A 1 96 ? -8.480 10.193 -1.709 1.00 83.75 96 GLU A O 1
ATOM 798 N N . LEU A 1 97 ? -8.271 9.828 0.494 1.00 84.06 97 LEU A N 1
ATOM 799 C CA . LEU A 1 97 ? -8.531 8.378 0.480 1.00 84.06 97 LEU A CA 1
ATOM 800 C C . LEU A 1 97 ? -7.478 7.553 -0.290 1.00 84.06 97 LEU A C 1
ATOM 802 O O . LEU A 1 97 ? -7.728 6.396 -0.635 1.00 84.06 97 LEU A O 1
ATOM 806 N N . GLN A 1 98 ? -6.284 8.111 -0.501 1.00 88.12 98 GLN A N 1
ATOM 807 C CA . GLN A 1 98 ? -5.116 7.413 -1.036 1.00 88.12 98 GLN A CA 1
ATOM 808 C C . GLN A 1 98 ? -4.368 6.737 0.118 1.00 88.12 98 GLN A C 1
ATOM 810 O O . GLN A 1 98 ? -3.512 7.326 0.774 1.00 88.12 98 GLN A O 1
ATOM 815 N N . ILE A 1 99 ? -4.742 5.493 0.413 1.00 90.19 99 ILE A N 1
ATOM 816 C CA . ILE A 1 99 ? -4.240 4.762 1.589 1.00 90.19 99 ILE A CA 1
ATOM 817 C C . ILE A 1 99 ? -2.919 4.025 1.365 1.00 90.19 99 ILE A C 1
ATOM 819 O O . ILE A 1 99 ? -2.355 3.482 2.315 1.00 90.19 99 ILE A O 1
ATOM 823 N N . TYR A 1 100 ? -2.460 3.979 0.120 1.00 92.75 100 TYR A N 1
ATOM 824 C CA . TYR A 1 100 ? -1.244 3.306 -0.293 1.00 92.75 100 TYR A CA 1
ATOM 825 C C . TYR A 1 100 ? -0.218 4.340 -0.755 1.00 92.75 100 TYR A C 1
ATOM 827 O O . TYR A 1 100 ? -0.533 5.249 -1.532 1.00 92.75 100 TYR A O 1
ATOM 835 N N . THR A 1 101 ? 1.014 4.178 -0.280 1.00 92.06 101 THR A N 1
ATOM 836 C CA . THR A 1 101 ? 2.139 5.056 -0.613 1.00 92.06 101 THR A CA 1
ATOM 837 C C . THR A 1 101 ? 3.403 4.221 -0.734 1.00 92.06 101 THR A C 1
ATOM 839 O O . THR A 1 101 ? 3.662 3.364 0.116 1.00 92.06 101 THR A O 1
ATOM 842 N N . TYR A 1 102 ? 4.180 4.449 -1.784 1.00 92.81 102 TYR A N 1
ATOM 843 C CA . TYR A 1 102 ? 5.461 3.787 -1.963 1.00 92.81 102 TYR A CA 1
ATOM 844 C C . TYR A 1 102 ? 6.562 4.454 -1.134 1.00 92.81 102 TYR A C 1
ATOM 846 O O . TYR A 1 102 ? 6.541 5.663 -0.907 1.00 92.81 102 TYR A O 1
ATOM 854 N N . VAL A 1 103 ? 7.514 3.640 -0.678 1.00 91.19 103 VAL A N 1
ATOM 855 C CA . VAL A 1 103 ? 8.792 4.084 -0.112 1.00 91.19 103 VAL A CA 1
ATOM 856 C C . VAL A 1 103 ? 9.882 3.145 -0.606 1.00 91.19 103 VAL A C 1
ATOM 858 O O . VAL A 1 103 ? 10.130 2.102 0.006 1.00 91.19 103 VAL A O 1
ATOM 861 N N . GLY A 1 104 ? 10.517 3.477 -1.728 1.00 88.00 104 GLY A N 1
ATOM 862 C CA . GLY A 1 104 ? 11.563 2.627 -2.299 1.00 88.00 104 GLY A CA 1
ATOM 863 C C . GLY A 1 104 ? 10.955 1.282 -2.674 1.00 88.00 104 GLY A C 1
ATOM 864 O O . GLY A 1 104 ? 10.058 1.263 -3.492 1.00 88.00 104 GLY A O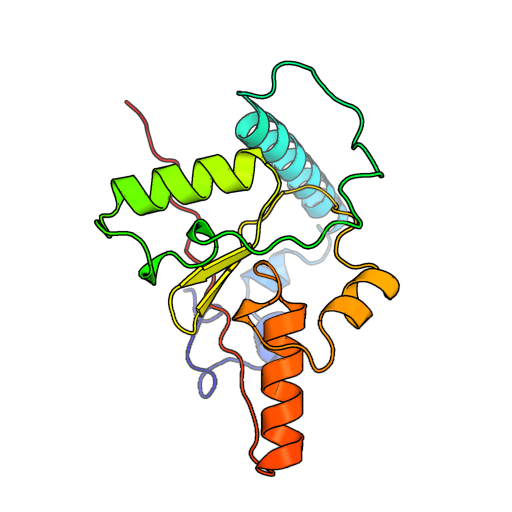 1
ATOM 865 N N . ASP A 1 105 ? 11.329 0.165 -2.055 1.00 86.12 105 ASP A N 1
ATOM 866 C CA . ASP A 1 105 ? 10.710 -1.152 -2.327 1.00 86.12 105 ASP A CA 1
ATOM 867 C C . ASP A 1 105 ? 9.553 -1.522 -1.383 1.00 86.12 105 ASP A C 1
ATOM 869 O O . ASP A 1 105 ? 8.946 -2.589 -1.500 1.00 86.12 105 ASP A O 1
ATOM 873 N N . ILE A 1 106 ? 9.228 -0.641 -0.438 1.00 90.81 106 ILE A N 1
ATOM 874 C CA . ILE A 1 106 ? 8.212 -0.870 0.588 1.00 90.81 106 ILE A CA 1
ATOM 875 C C . ILE A 1 106 ? 6.896 -0.199 0.176 1.00 90.81 106 ILE A C 1
ATOM 877 O O . ILE A 1 106 ? 6.874 0.873 -0.427 1.00 90.81 106 ILE A O 1
ATOM 881 N N . LEU A 1 107 ? 5.775 -0.825 0.542 1.00 92.12 107 LEU A N 1
ATOM 882 C CA . LEU A 1 107 ? 4.436 -0.251 0.426 1.00 92.12 107 LEU A CA 1
ATOM 883 C C . LEU A 1 107 ? 3.887 0.070 1.820 1.00 92.12 107 LEU A C 1
ATOM 885 O O . LEU A 1 107 ? 3.651 -0.833 2.627 1.00 92.12 107 LEU A O 1
ATOM 889 N N . ILE A 1 108 ? 3.644 1.349 2.095 1.00 92.00 108 ILE A N 1
ATOM 890 C CA . ILE A 1 108 ? 2.927 1.795 3.290 1.00 92.00 108 ILE A CA 1
ATOM 891 C C . ILE A 1 108 ? 1.427 1.686 3.023 1.00 92.00 108 ILE A C 1
ATOM 893 O O . ILE A 1 108 ? 0.931 2.181 2.012 1.00 92.00 108 ILE A O 1
ATOM 897 N N . ALA A 1 109 ? 0.706 1.067 3.958 1.00 91.38 109 ALA A N 1
ATOM 898 C CA . ALA A 1 109 ? -0.748 0.987 3.953 1.00 91.38 109 ALA A CA 1
ATOM 899 C C . ALA A 1 109 ? -1.314 1.631 5.224 1.00 91.38 109 ALA A C 1
ATOM 901 O O . ALA A 1 109 ? -1.019 1.194 6.340 1.00 91.38 109 ALA A O 1
ATOM 902 N N . LEU A 1 110 ? -2.153 2.649 5.055 1.00 89.50 110 LEU A N 1
ATOM 903 C CA . LEU A 1 110 ? -2.904 3.274 6.140 1.00 89.50 110 LEU A CA 1
ATOM 904 C C . LEU A 1 110 ? -4.306 2.670 6.207 1.00 89.50 110 LEU A C 1
ATOM 906 O O . LEU A 1 110 ? -4.951 2.461 5.187 1.00 89.50 110 LEU A O 1
ATOM 910 N N . ASN A 1 111 ? -4.807 2.378 7.405 1.00 88.00 111 ASN A N 1
ATOM 911 C CA . ASN A 1 111 ? -6.157 1.837 7.544 1.00 88.00 111 ASN A CA 1
ATOM 912 C C . ASN A 1 111 ? -7.197 2.960 7.362 1.00 88.00 111 ASN A C 1
ATOM 914 O O . ASN A 1 111 ? -7.243 3.840 8.219 1.00 88.00 111 ASN A O 1
ATOM 918 N N . PRO A 1 112 ? -8.060 2.930 6.325 1.00 80.94 112 PRO A N 1
ATOM 919 C CA . PRO A 1 112 ? -9.097 3.947 6.132 1.00 80.94 112 PRO A CA 1
ATOM 920 C C . PRO A 1 112 ? -10.234 3.867 7.159 1.00 80.94 112 PRO A C 1
ATOM 922 O O . PRO A 1 112 ? -11.059 4.773 7.218 1.00 80.94 112 PRO A O 1
ATOM 925 N N . PHE A 1 113 ? -10.352 2.761 7.906 1.00 81.94 113 PHE A N 1
ATOM 926 C CA . PHE A 1 113 ? -11.500 2.441 8.768 1.00 81.94 113 PHE A CA 1
ATOM 927 C C . PHE A 1 113 ? -12.865 2.478 8.052 1.00 81.94 113 PHE A C 1
ATOM 929 O O . PHE A 1 113 ? -13.909 2.465 8.699 1.00 81.94 113 PHE A O 1
ATOM 936 N N . GLN A 1 114 ? -12.874 2.474 6.718 1.00 77.62 114 GLN A N 1
ATOM 937 C CA . GLN A 1 114 ? -14.053 2.433 5.856 1.00 77.62 114 GLN A CA 1
ATOM 938 C C . GLN A 1 114 ? -13.776 1.534 4.646 1.00 77.62 114 GLN A C 1
ATOM 940 O O . GLN A 1 114 ? -12.626 1.295 4.284 1.00 77.62 114 GLN A O 1
ATOM 945 N N . SER A 1 115 ? -14.831 1.038 4.002 1.00 78.06 115 SER A N 1
ATOM 946 C CA . SER A 1 115 ? -14.684 0.277 2.756 1.00 78.06 115 SER A CA 1
ATOM 947 C C . SER A 1 115 ? -14.395 1.214 1.582 1.00 78.06 115 SER A C 1
ATOM 949 O O . SER A 1 115 ? -15.039 2.255 1.444 1.00 78.06 115 SER A O 1
ATOM 951 N N . LEU A 1 116 ? -13.442 0.830 0.733 1.00 80.00 116 LEU A N 1
ATOM 952 C CA . LEU A 1 116 ? -13.078 1.532 -0.500 1.00 80.00 116 LEU A CA 1
ATOM 953 C C . LEU A 1 116 ? -13.366 0.633 -1.710 1.00 80.00 116 LEU A C 1
ATOM 955 O O . LEU A 1 116 ? -13.211 -0.585 -1.634 1.00 80.00 116 LEU A O 1
ATOM 959 N N . SER A 1 117 ? -13.750 1.222 -2.844 1.00 84.25 117 SER A N 1
ATOM 960 C CA . SER A 1 117 ? -14.069 0.499 -4.088 1.00 84.25 117 SER A CA 1
ATOM 961 C C . SER A 1 117 ? -12.841 0.078 -4.918 1.00 84.25 117 SER A C 1
ATOM 963 O O . SER A 1 117 ? -12.988 -0.367 -6.055 1.00 84.25 117 SER A O 1
ATOM 965 N N . ILE A 1 118 ? -11.634 0.171 -4.351 1.00 84.81 118 ILE A N 1
ATOM 966 C CA . ILE A 1 118 ? -10.344 -0.083 -5.023 1.00 84.81 118 ILE A CA 1
ATOM 967 C C . ILE A 1 118 ? -9.983 -1.575 -5.158 1.00 84.81 118 ILE A C 1
ATOM 969 O O . ILE A 1 118 ? -9.010 -1.927 -5.809 1.00 84.81 118 ILE A O 1
ATOM 973 N N . TYR A 1 119 ? -10.777 -2.481 -4.583 1.00 88.56 119 TYR A N 1
ATOM 974 C CA . TYR A 1 119 ? -10.502 -3.928 -4.604 1.00 88.56 119 TYR A CA 1
ATOM 975 C C . TYR A 1 119 ? -11.350 -4.708 -5.616 1.00 88.56 119 TYR A C 1
ATOM 977 O O . TYR A 1 119 ? -11.478 -5.927 -5.516 1.00 88.56 119 TYR A O 1
ATOM 985 N N . SER A 1 120 ? -11.976 -4.026 -6.578 1.00 87.12 120 SER A N 1
ATOM 986 C CA . SER A 1 120 ? -12.797 -4.711 -7.578 1.00 87.12 120 SER A CA 1
ATOM 987 C C . SER A 1 120 ? -11.935 -5.546 -8.546 1.00 87.12 120 SER A C 1
ATOM 989 O O . SER A 1 120 ? -10.800 -5.165 -8.846 1.00 87.12 120 SER A O 1
ATOM 991 N N . PRO A 1 121 ? -12.461 -6.651 -9.112 1.00 86.50 121 PRO A N 1
ATOM 992 C CA . PRO A 1 121 ? -11.729 -7.448 -10.103 1.00 86.50 121 PRO A CA 1
ATOM 993 C C . PRO A 1 121 ? -11.310 -6.645 -11.340 1.00 86.50 121 PRO A C 1
ATOM 995 O O . PRO A 1 121 ? -10.277 -6.917 -11.943 1.00 86.50 121 PRO A O 1
ATOM 998 N N . GLN A 1 122 ? -12.107 -5.642 -11.720 1.00 85.12 122 GLN A N 1
ATOM 999 C CA . GLN A 1 122 ? -11.781 -4.734 -12.821 1.00 85.12 122 GLN A CA 1
ATOM 1000 C C . GLN A 1 122 ? -10.555 -3.881 -12.481 1.00 85.12 122 GLN A C 1
ATOM 1002 O O . GLN A 1 122 ? -9.675 -3.725 -13.319 1.00 85.12 122 GLN A O 1
ATOM 1007 N N . PHE A 1 123 ? -10.465 -3.406 -11.235 1.00 84.81 123 PHE A N 1
ATOM 1008 C CA . PHE A 1 123 ? -9.323 -2.638 -10.748 1.00 84.81 123 PHE A CA 1
ATOM 1009 C C . PHE A 1 123 ? -8.049 -3.488 -10.679 1.00 84.81 123 PHE A C 1
ATOM 1011 O O . PHE A 1 123 ? -6.983 -3.028 -11.062 1.00 84.81 123 PHE A O 1
ATOM 1018 N N . SER A 1 124 ? -8.156 -4.760 -10.279 1.00 88.56 124 SER A N 1
ATOM 1019 C CA . SER A 1 124 ? -7.016 -5.690 -10.264 1.00 88.56 124 SER A CA 1
ATOM 1020 C C . SER A 1 124 ? -6.368 -5.871 -11.637 1.00 88.56 124 SER A C 1
ATOM 1022 O O . SER A 1 124 ? -5.143 -5.892 -11.724 1.00 88.56 124 SER A O 1
ATOM 1024 N N . LYS A 1 125 ? -7.165 -5.936 -12.711 1.00 89.12 125 LYS A N 1
ATOM 1025 C CA . LYS A 1 125 ? -6.647 -6.087 -14.080 1.00 89.12 125 LYS A CA 1
ATOM 1026 C C . LYS A 1 125 ? -5.780 -4.916 -14.533 1.00 89.12 125 LYS A C 1
ATOM 1028 O O . LYS A 1 125 ? -4.898 -5.121 -15.353 1.00 89.12 125 LYS A O 1
ATOM 1033 N N . LEU A 1 126 ? -6.009 -3.718 -13.996 1.00 87.88 126 LEU A N 1
ATOM 1034 C CA . LEU A 1 126 ? -5.244 -2.522 -14.358 1.00 87.88 126 LEU A CA 1
ATOM 1035 C C . LEU A 1 126 ? -3.782 -2.599 -13.897 1.00 87.88 126 LEU A C 1
ATOM 1037 O O . LEU A 1 126 ? -2.936 -1.901 -14.440 1.00 87.88 126 LEU A O 1
ATOM 1041 N N . TYR A 1 127 ? -3.488 -3.453 -12.917 1.00 90.25 127 TYR A N 1
ATOM 1042 C CA . TYR A 1 127 ? -2.155 -3.637 -12.343 1.00 90.25 127 TYR A CA 1
ATOM 1043 C C . TYR A 1 127 ? -1.433 -4.886 -12.851 1.00 90.25 127 TYR A C 1
ATOM 1045 O O . TYR A 1 127 ? -0.280 -5.101 -12.494 1.00 90.25 127 TYR A O 1
ATOM 1053 N N . HIS A 1 128 ? -2.100 -5.718 -13.649 1.00 90.94 128 HIS A N 1
ATOM 1054 C CA . HIS A 1 128 ? -1.532 -6.977 -14.109 1.00 90.94 128 HIS A CA 1
ATOM 1055 C C . HIS A 1 128 ? -0.577 -6.757 -15.282 1.00 90.94 128 HIS A C 1
ATOM 1057 O O . HIS A 1 128 ? -0.989 -6.227 -16.312 1.00 90.94 128 HIS A O 1
ATOM 1063 N N . GLY A 1 129 ? 0.680 -7.186 -15.154 1.00 87.31 129 GLY A N 1
ATOM 1064 C CA . GLY A 1 129 ? 1.665 -7.057 -16.232 1.00 87.31 129 GLY A CA 1
ATOM 1065 C C . GLY A 1 129 ? 2.190 -5.632 -16.439 1.00 87.31 129 GLY A C 1
ATOM 1066 O O . GLY A 1 129 ? 2.924 -5.391 -17.394 1.00 87.31 129 GLY A O 1
ATOM 1067 N N . VAL A 1 130 ? 1.814 -4.690 -15.571 1.00 87.88 130 VAL A N 1
ATOM 1068 C CA . VAL A 1 130 ? 2.140 -3.263 -15.692 1.00 87.88 130 VAL A CA 1
ATOM 1069 C C . VAL A 1 130 ? 3.308 -2.916 -14.776 1.00 87.88 130 VAL A C 1
ATOM 1071 O O . VAL A 1 130 ? 3.410 -3.426 -13.657 1.00 87.88 130 VAL A O 1
ATOM 1074 N N . LYS A 1 131 ? 4.208 -2.035 -15.228 1.00 85.81 131 LYS A N 1
ATOM 1075 C CA . LYS A 1 131 ? 5.318 -1.591 -14.380 1.00 85.81 131 LYS A CA 1
ATOM 1076 C C . LYS A 1 131 ? 4.792 -0.779 -13.208 1.00 85.81 131 LYS A C 1
ATOM 1078 O O . LYS A 1 131 ? 3.895 0.048 -13.337 1.00 85.81 131 LYS A O 1
ATOM 1083 N N . ARG A 1 132 ? 5.444 -0.940 -12.061 1.00 85.00 132 ARG A N 1
ATOM 1084 C CA . ARG A 1 132 ? 5.093 -0.242 -10.822 1.00 85.00 132 ARG A CA 1
ATOM 1085 C C . ARG A 1 132 ? 5.014 1.284 -10.963 1.00 85.00 132 ARG A C 1
ATOM 1087 O O . ARG A 1 132 ? 4.188 1.890 -10.297 1.00 85.00 132 ARG A O 1
ATOM 1094 N N . SER A 1 133 ? 5.863 1.883 -11.796 1.00 83.06 133 SER A N 1
ATOM 1095 C CA . SER A 1 133 ? 5.929 3.333 -12.017 1.00 83.06 133 SER A CA 1
ATOM 1096 C C . SER A 1 133 ? 4.785 3.890 -12.865 1.00 83.06 133 SER A C 1
ATOM 1098 O O . SER A 1 133 ? 4.594 5.096 -12.888 1.00 83.06 133 SER A O 1
ATOM 1100 N N . GLU A 1 134 ? 4.069 3.038 -13.599 1.00 85.81 134 GLU A N 1
ATOM 1101 C CA . GLU A 1 134 ? 3.007 3.466 -14.522 1.00 85.81 134 GLU A CA 1
ATOM 1102 C C . GLU A 1 134 ? 1.667 3.662 -13.800 1.00 85.81 134 GLU A C 1
ATOM 1104 O O . GLU A 1 134 ? 0.802 4.383 -14.286 1.00 85.81 134 GLU A O 1
ATOM 1109 N N . ASN A 1 135 ? 1.514 3.064 -12.614 1.00 88.88 135 ASN A N 1
ATOM 1110 C CA . ASN A 1 135 ? 0.291 3.101 -11.824 1.00 88.88 135 ASN A CA 1
ATOM 1111 C C . ASN A 1 135 ? 0.559 3.636 -10.403 1.00 88.88 135 ASN A C 1
ATOM 1113 O O . ASN A 1 135 ? 1.626 3.389 -9.838 1.00 88.88 135 ASN A O 1
ATOM 1117 N N . PRO A 1 136 ? -0.428 4.291 -9.765 1.00 90.94 136 PRO A N 1
ATOM 1118 C CA . PRO A 1 136 ? -0.323 4.765 -8.403 1.00 90.94 136 PRO A CA 1
ATOM 1119 C C . PRO A 1 136 ? -0.210 3.583 -7.427 1.00 90.94 136 PRO A C 1
ATOM 1121 O O . PRO A 1 136 ? -0.613 2.455 -7.752 1.00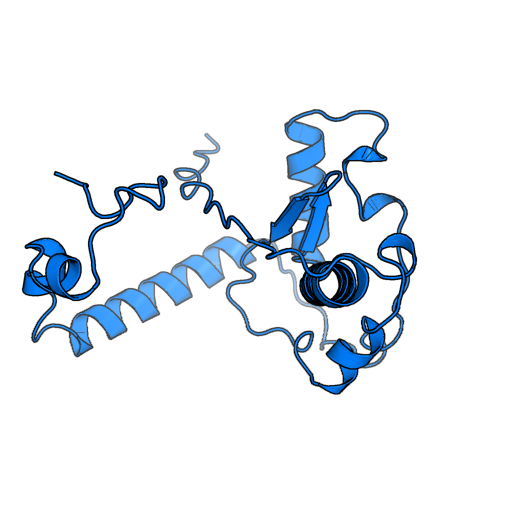 90.94 136 PRO A O 1
ATOM 1124 N N . PRO A 1 137 ? 0.300 3.824 -6.208 1.00 92.75 137 PRO A N 1
ATOM 1125 C CA . PRO A 1 137 ? 0.615 2.788 -5.249 1.00 92.75 137 PRO A CA 1
ATOM 1126 C C . PRO A 1 137 ? -0.589 1.921 -4.926 1.00 92.75 137 PRO A C 1
ATOM 1128 O O . PRO A 1 137 ? -1.649 2.408 -4.535 1.00 92.75 137 PRO A O 1
ATOM 1131 N N . HIS A 1 138 ? -0.421 0.611 -5.073 1.00 92.69 138 HIS A N 1
ATOM 1132 C CA . HIS A 1 138 ? -1.472 -0.336 -4.742 1.00 92.69 138 HIS A CA 1
ATOM 1133 C C . HIS A 1 138 ? -0.900 -1.712 -4.431 1.00 92.69 138 HIS A C 1
ATOM 1135 O O . HIS A 1 138 ? 0.084 -2.148 -5.027 1.00 92.69 138 HIS A O 1
ATOM 1141 N N . ILE A 1 139 ? -1.583 -2.449 -3.555 1.00 93.12 139 ILE A N 1
ATOM 1142 C CA . ILE A 1 139 ? -1.195 -3.818 -3.194 1.00 93.12 139 ILE A CA 1
ATOM 1143 C C . ILE A 1 139 ? -1.185 -4.771 -4.400 1.00 93.12 139 ILE A C 1
ATOM 1145 O O . ILE A 1 139 ? -0.414 -5.725 -4.425 1.00 93.12 139 ILE A O 1
ATOM 1149 N N . PHE A 1 140 ? -1.999 -4.497 -5.424 1.00 93.25 140 PHE A N 1
ATOM 1150 C CA . PHE A 1 140 ? -2.017 -5.294 -6.655 1.00 93.25 140 PHE A CA 1
ATOM 1151 C C . PHE A 1 140 ? -0.717 -5.174 -7.452 1.00 93.25 140 PHE A C 1
ATOM 1153 O O . PHE A 1 140 ? -0.262 -6.189 -7.962 1.00 93.25 140 PHE A O 1
ATOM 1160 N N . ALA A 1 141 ? -0.081 -3.998 -7.491 1.00 91.56 141 ALA A N 1
ATOM 1161 C CA . ALA A 1 141 ? 1.231 -3.844 -8.123 1.00 91.56 141 ALA A CA 1
ATOM 1162 C C . ALA A 1 141 ? 2.283 -4.715 -7.419 1.00 91.56 141 ALA A C 1
ATOM 1164 O O . ALA A 1 141 ? 3.054 -5.427 -8.056 1.00 91.56 141 ALA A O 1
ATOM 1165 N N . THR A 1 142 ? 2.285 -4.691 -6.083 1.00 91.44 142 THR A N 1
ATOM 1166 C CA . THR A 1 142 ? 3.205 -5.485 -5.260 1.00 91.44 142 THR A CA 1
ATOM 1167 C C . THR A 1 142 ? 2.968 -6.987 -5.427 1.00 91.44 142 THR A C 1
ATOM 1169 O O . THR A 1 142 ? 3.922 -7.754 -5.542 1.00 91.44 142 THR A O 1
ATOM 1172 N N . ALA A 1 143 ? 1.703 -7.413 -5.466 1.00 91.81 143 ALA A N 1
ATOM 1173 C CA . ALA A 1 143 ? 1.338 -8.807 -5.690 1.00 91.81 143 ALA A CA 1
ATOM 1174 C C . ALA A 1 143 ? 1.739 -9.288 -7.094 1.00 91.81 143 ALA A C 1
ATOM 1176 O O . ALA A 1 143 ? 2.298 -10.376 -7.225 1.00 91.81 143 ALA A O 1
ATOM 1177 N N . ASP A 1 144 ? 1.503 -8.474 -8.126 1.00 91.75 144 ASP A N 1
ATOM 1178 C CA . ASP A 1 144 ? 1.858 -8.802 -9.507 1.00 91.75 144 ASP A CA 1
ATOM 1179 C C . ASP A 1 144 ? 3.379 -8.896 -9.690 1.00 91.75 144 ASP A C 1
ATOM 1181 O O . ASP A 1 144 ? 3.869 -9.878 -10.240 1.00 91.75 144 ASP A O 1
ATOM 1185 N N . ALA A 1 145 ? 4.149 -7.965 -9.117 1.00 89.25 145 ALA A N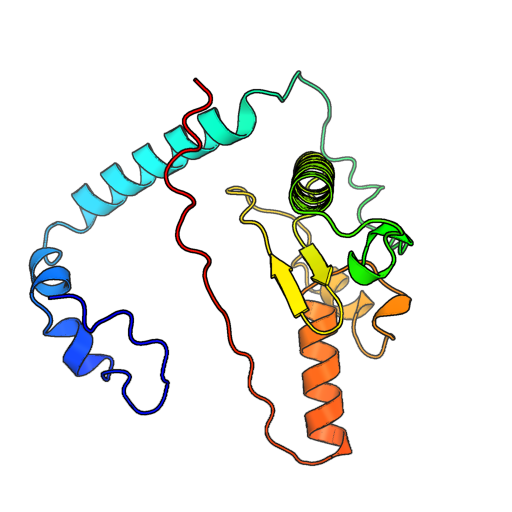 1
ATOM 1186 C CA . ALA A 1 145 ? 5.612 -8.009 -9.143 1.00 89.25 145 ALA A CA 1
ATOM 1187 C C . ALA A 1 145 ? 6.181 -9.288 -8.496 1.00 89.25 145 ALA A C 1
ATOM 1189 O O . ALA A 1 145 ? 7.105 -9.909 -9.031 1.00 89.25 145 ALA A O 1
ATOM 1190 N N . ALA A 1 146 ? 5.618 -9.718 -7.363 1.00 89.25 146 ALA A N 1
ATOM 1191 C CA . ALA A 1 146 ? 5.998 -10.978 -6.726 1.00 89.25 146 ALA A CA 1
ATOM 1192 C C . ALA A 1 146 ? 5.630 -12.194 -7.576 1.00 89.25 146 ALA A C 1
ATOM 1194 O O . ALA A 1 146 ? 6.441 -13.108 -7.719 1.00 89.25 146 ALA A O 1
ATOM 1195 N N . TYR A 1 147 ? 4.432 -12.192 -8.164 1.00 89.94 147 TYR A N 1
ATOM 1196 C CA . TYR A 1 147 ? 3.986 -13.263 -9.046 1.00 89.94 147 TYR A CA 1
ATOM 1197 C C . TYR A 1 147 ? 4.897 -13.391 -10.273 1.00 89.94 147 TYR A C 1
ATOM 1199 O O . TYR A 1 147 ? 5.401 -14.477 -10.555 1.00 89.94 147 TYR A O 1
ATOM 1207 N N . GLN A 1 148 ? 5.186 -12.281 -10.953 1.00 89.12 148 GLN A N 1
ATOM 1208 C CA . GLN A 1 148 ? 6.109 -12.258 -12.086 1.00 89.12 148 GLN A CA 1
ATOM 1209 C C . GLN A 1 148 ? 7.511 -12.732 -11.693 1.00 89.12 148 GLN A C 1
ATOM 1211 O O . GLN A 1 148 ? 8.129 -13.490 -12.440 1.00 89.12 148 GLN A O 1
ATOM 1216 N N . SER A 1 149 ? 8.006 -12.336 -10.517 1.00 86.88 149 SER A N 1
ATOM 1217 C CA . SER A 1 149 ? 9.318 -12.768 -10.024 1.00 86.88 149 SER A CA 1
ATOM 1218 C C . SER A 1 149 ? 9.360 -14.276 -9.774 1.00 86.88 149 SER A C 1
ATOM 1220 O O . SER A 1 149 ? 10.310 -14.942 -10.184 1.00 86.88 149 SER A O 1
ATOM 1222 N N . MET A 1 150 ? 8.308 -14.834 -9.172 1.00 89.19 150 MET A N 1
ATOM 1223 C CA . MET A 1 150 ? 8.178 -16.273 -8.951 1.00 89.19 150 MET A CA 1
ATOM 1224 C C . MET A 1 150 ? 8.132 -17.039 -10.280 1.00 89.19 150 MET A C 1
ATOM 1226 O O . MET A 1 150 ? 8.844 -18.026 -10.437 1.00 89.19 150 MET A O 1
ATOM 1230 N N . VAL A 1 151 ? 7.352 -16.569 -11.260 1.00 87.25 151 VAL A N 1
ATOM 1231 C CA . VAL A 1 151 ? 7.233 -17.216 -12.580 1.00 87.25 151 VAL A CA 1
ATOM 1232 C C . VAL A 1 151 ? 8.534 -17.119 -13.382 1.00 87.25 151 VAL A C 1
ATOM 1234 O O . VAL A 1 151 ? 8.944 -18.092 -14.007 1.00 87.25 151 VAL A O 1
ATOM 1237 N N . THR A 1 152 ? 9.205 -15.967 -13.350 1.00 87.19 152 THR A N 1
ATOM 1238 C CA . THR A 1 152 ? 10.409 -15.714 -14.160 1.00 87.19 152 THR A CA 1
ATOM 1239 C C . THR A 1 152 ? 11.646 -16.387 -13.574 1.00 87.19 152 THR A C 1
ATOM 1241 O O . THR A 1 152 ? 12.456 -16.943 -14.311 1.00 87.19 152 THR A O 1
ATOM 1244 N N . PHE A 1 153 ? 11.807 -16.342 -12.249 1.00 83.12 153 PHE A N 1
ATOM 1245 C CA . PHE A 1 153 ? 13.025 -16.799 -11.578 1.00 83.12 153 PHE A CA 1
ATOM 1246 C C . PHE A 1 153 ? 12.863 -18.127 -10.832 1.00 83.12 153 PHE A C 1
ATOM 1248 O O . PHE A 1 153 ? 13.859 -18.632 -10.319 1.00 83.12 153 PHE A O 1
ATOM 1255 N N . SER A 1 154 ? 11.649 -18.699 -10.765 1.00 79.44 154 SER A N 1
ATOM 1256 C CA . SER A 1 154 ? 11.345 -19.928 -10.006 1.00 79.44 154 SER A CA 1
ATOM 1257 C C . SER A 1 154 ? 11.874 -19.884 -8.565 1.00 79.44 154 SER A C 1
ATOM 1259 O O . SER A 1 154 ? 12.373 -20.877 -8.040 1.00 79.44 154 SER A O 1
ATOM 1261 N N . LYS A 1 155 ? 11.811 -18.702 -7.938 1.00 72.62 155 LYS A N 1
ATOM 1262 C CA . LYS A 1 155 ? 12.200 -18.472 -6.543 1.00 72.62 155 LYS A CA 1
ATOM 1263 C C . LYS A 1 155 ? 10.968 -18.170 -5.706 1.00 72.62 155 LYS A C 1
ATOM 1265 O O . LYS A 1 155 ? 10.102 -17.407 -6.137 1.00 72.62 155 LYS A O 1
ATOM 1270 N N . ASP A 1 156 ? 10.936 -18.728 -4.502 1.00 77.38 156 ASP A N 1
ATOM 1271 C CA . ASP A 1 156 ? 9.900 -18.429 -3.520 1.00 77.38 156 ASP A CA 1
ATOM 1272 C C . ASP A 1 156 ? 9.976 -16.958 -3.100 1.00 77.38 156 ASP A C 1
ATOM 1274 O O . ASP A 1 156 ? 11.050 -16.445 -2.779 1.00 77.38 156 ASP A O 1
ATOM 1278 N N . GLN A 1 157 ? 8.824 -16.284 -3.093 1.00 79.94 157 GLN A N 1
ATOM 1279 C CA . GLN A 1 157 ? 8.709 -14.888 -2.684 1.00 79.94 157 GLN A CA 1
ATOM 1280 C C . GLN A 1 157 ? 7.929 -14.782 -1.374 1.00 79.94 157 GLN A C 1
ATOM 1282 O O . GLN A 1 157 ? 6.831 -15.325 -1.245 1.00 79.94 157 GLN A O 1
ATOM 1287 N N . GLN A 1 158 ? 8.472 -14.038 -0.410 1.00 72.31 158 GLN A N 1
ATOM 1288 C CA . GLN A 1 158 ? 7.847 -13.832 0.895 1.00 72.31 158 GLN A CA 1
ATOM 1289 C C . GLN A 1 158 ? 7.590 -12.349 1.160 1.00 72.31 158 GLN A C 1
ATOM 1291 O O . GLN A 1 158 ? 8.455 -11.500 0.956 1.00 72.31 158 GLN A O 1
ATOM 1296 N N . PHE A 1 159 ? 6.396 -12.042 1.672 1.00 74.06 159 PHE A N 1
ATOM 1297 C CA . PHE A 1 159 ? 6.040 -10.706 2.141 1.00 74.06 159 PHE A CA 1
ATOM 1298 C C . PHE A 1 159 ? 6.090 -10.638 3.665 1.00 74.06 159 PHE A C 1
ATOM 1300 O O . PHE A 1 159 ? 5.427 -11.410 4.359 1.00 74.06 159 PHE A O 1
ATOM 1307 N N . ALA A 1 160 ? 6.827 -9.666 4.197 1.00 71.69 160 ALA A N 1
ATOM 1308 C CA . ALA A 1 160 ? 6.802 -9.338 5.615 1.00 71.69 160 ALA A CA 1
ATOM 1309 C C . ALA A 1 160 ? 5.861 -8.149 5.846 1.00 71.69 160 ALA A C 1
ATOM 1311 O O . ALA A 1 160 ? 6.129 -7.036 5.404 1.00 71.69 160 ALA A O 1
ATOM 1312 N N . THR A 1 161 ? 4.752 -8.369 6.554 1.00 73.31 161 THR A N 1
ATOM 1313 C CA . THR A 1 161 ? 3.885 -7.270 7.006 1.00 73.31 161 THR A CA 1
ATOM 1314 C C . THR A 1 161 ? 4.290 -6.862 8.416 1.00 73.31 161 THR A C 1
ATOM 1316 O O . THR A 1 161 ? 4.139 -7.640 9.358 1.00 73.31 161 THR A O 1
ATOM 1319 N N . GLN A 1 162 ? 4.775 -5.632 8.583 1.00 71.75 162 GLN A N 1
ATOM 1320 C CA . GLN A 1 162 ? 5.028 -5.055 9.899 1.00 71.75 162 GLN A CA 1
ATOM 1321 C C . GLN A 1 162 ? 3.908 -4.080 10.249 1.00 71.75 162 GLN A C 1
ATOM 1323 O O . GLN A 1 162 ? 3.767 -3.026 9.637 1.00 71.75 162 GLN A O 1
ATOM 1328 N N . ARG A 1 163 ? 3.111 -4.419 11.265 1.00 67.75 163 ARG A N 1
ATOM 1329 C CA . ARG A 1 163 ? 2.162 -3.466 11.836 1.00 67.75 163 ARG A CA 1
ATOM 1330 C C . ARG A 1 163 ? 2.946 -2.496 12.712 1.00 67.75 163 ARG A C 1
ATOM 1332 O O . ARG A 1 163 ? 3.547 -2.923 13.698 1.00 67.75 163 ARG A O 1
ATOM 1339 N N . ALA A 1 164 ? 2.941 -1.212 12.365 1.00 60.47 164 ALA A N 1
ATOM 1340 C CA . ALA A 1 164 ? 3.400 -0.191 13.296 1.00 60.47 164 ALA A CA 1
ATOM 1341 C C . ALA A 1 164 ? 2.548 -0.302 14.575 1.00 60.47 164 ALA A C 1
ATOM 1343 O O . ALA A 1 164 ? 1.321 -0.457 14.461 1.00 60.47 164 ALA A O 1
ATOM 1344 N N . PRO A 1 165 ? 3.149 -0.286 15.783 1.00 48.41 165 PRO A N 1
ATOM 1345 C CA . PRO A 1 165 ? 2.357 -0.145 16.997 1.00 48.41 165 PRO A CA 1
ATOM 1346 C C . PRO A 1 165 ? 1.459 1.071 16.793 1.00 48.41 165 PRO A C 1
ATOM 1348 O O . PRO A 1 165 ? 1.918 2.071 16.243 1.00 48.41 165 PRO A O 1
ATOM 1351 N N . ALA A 1 166 ? 0.176 0.956 17.156 1.00 43.34 166 ALA A N 1
ATOM 1352 C CA . ALA A 1 166 ? -0.705 2.115 17.160 1.00 43.34 166 ALA A CA 1
ATOM 1353 C C . ALA A 1 166 ? 0.059 3.202 17.907 1.00 43.34 166 ALA A C 1
ATOM 1355 O O . ALA A 1 166 ? 0.383 2.995 19.080 1.00 43.34 166 ALA A O 1
ATOM 1356 N N . LEU A 1 167 ? 0.453 4.260 17.187 1.00 38.50 167 LEU A N 1
ATOM 1357 C CA . LEU A 1 167 ? 1.088 5.428 17.769 1.00 38.50 167 LEU A CA 1
ATOM 1358 C C . LEU A 1 167 ? 0.202 5.759 18.959 1.00 38.50 167 LEU A C 1
ATOM 1360 O O . LEU A 1 167 ? -0.979 6.067 18.772 1.00 38.50 167 LEU A O 1
ATOM 1364 N N . ARG A 1 168 ? 0.720 5.521 20.176 1.00 30.48 168 ARG A N 1
ATOM 1365 C CA . ARG A 1 168 ? 0.054 5.951 21.403 1.00 30.48 168 ARG A CA 1
ATOM 1366 C C . ARG A 1 168 ? -0.356 7.369 21.103 1.00 30.48 168 ARG A C 1
ATOM 1368 O O . ARG A 1 168 ? 0.515 8.128 20.687 1.00 30.48 168 ARG A O 1
ATOM 1375 N N . CYS A 1 169 ? -1.660 7.618 21.201 1.00 32.84 169 CYS A N 1
ATOM 1376 C CA . CYS A 1 169 ? -2.318 8.877 20.912 1.00 32.84 169 CYS A CA 1
ATOM 1377 C C . CYS A 1 169 ? -1.298 10.006 20.982 1.00 32.84 169 CYS A C 1
ATOM 1379 O O . CYS A 1 169 ? -0.763 10.241 22.067 1.00 32.84 169 CYS A O 1
ATOM 1381 N N . PHE A 1 170 ? -0.960 10.602 19.833 1.00 30.36 170 PHE A N 1
ATOM 1382 C CA . PHE A 1 170 ? -0.236 11.863 19.807 1.00 30.36 170 PHE A CA 1
ATOM 1383 C C . PHE A 1 170 ? -1.029 12.793 20.728 1.00 30.36 170 PHE A C 1
ATOM 1385 O O . PHE A 1 170 ? -2.098 13.282 20.363 1.00 30.36 170 PHE A O 1
ATOM 1392 N N . ASN A 1 171 ? -0.565 12.922 21.971 1.00 25.62 171 ASN A N 1
ATOM 1393 C CA . ASN A 1 171 ? -1.006 13.946 22.891 1.00 25.62 171 ASN A CA 1
ATOM 1394 C C . ASN A 1 171 ? -0.423 15.219 22.301 1.00 25.62 171 ASN A C 1
ATOM 1396 O O . ASN A 1 171 ? 0.716 15.583 22.576 1.00 25.62 171 ASN A O 1
ATOM 1400 N N . ILE A 1 172 ? -1.201 15.823 21.412 1.00 32.84 172 ILE A N 1
ATOM 1401 C CA . ILE A 1 172 ? -1.041 17.211 21.024 1.00 32.84 172 ILE A CA 1
ATOM 1402 C C . ILE A 1 172 ? -1.529 17.989 22.250 1.00 32.84 172 ILE A C 1
ATOM 1404 O O . ILE A 1 172 ? -2.730 18.208 22.418 1.00 32.84 172 ILE A O 1
ATOM 1408 N N . GLY A 1 173 ? -0.601 18.226 23.178 1.00 32.91 173 GLY A N 1
ATOM 1409 C CA . GLY A 1 173 ? -0.711 19.277 24.183 1.00 32.91 173 GLY A CA 1
ATOM 1410 C C . GLY A 1 173 ? -0.254 20.597 23.589 1.00 32.91 173 GLY A C 1
ATOM 1411 O O . GLY A 1 173 ? 0.618 20.550 22.692 1.00 32.91 173 GLY A O 1
#

Radius of gyration: 19.76 Å; chains: 1; bounding box: 35×44×46 Å

Organism: NCBI:txid278164